Protein AF-A0A950P219-F1 (afdb_monomer)

Mean predicted aligned error: 6.96 Å

Structure (mmCIF, N/CA/C/O backbone):
data_AF-A0A950P219-F1
#
_entry.id   AF-A0A950P219-F1
#
loop_
_atom_site.group_PDB
_atom_site.id
_atom_site.type_symbol
_atom_site.label_atom_id
_atom_site.label_alt_id
_atom_site.label_comp_id
_atom_site.label_asym_id
_atom_site.label_entity_id
_atom_site.label_seq_id
_atom_site.pdbx_PDB_ins_code
_atom_site.Cartn_x
_atom_site.Cartn_y
_atom_site.Cartn_z
_atom_site.occupancy
_atom_site.B_iso_or_equiv
_atom_site.auth_seq_id
_atom_site.auth_comp_id
_atom_site.auth_asym_id
_atom_site.auth_atom_id
_atom_site.pdbx_PDB_model_num
ATOM 1 N N . MET A 1 1 ? 5.542 -10.466 -6.952 1.00 88.88 1 MET A N 1
ATOM 2 C CA . MET A 1 1 ? 6.630 -10.306 -5.964 1.00 88.88 1 MET A CA 1
ATOM 3 C C . MET A 1 1 ? 7.648 -9.305 -6.489 1.00 88.88 1 MET A C 1
ATOM 5 O O . MET A 1 1 ? 8.106 -9.459 -7.613 1.00 88.88 1 MET A O 1
ATOM 9 N N . GLU A 1 2 ? 7.959 -8.286 -5.697 1.00 89.94 2 GLU A N 1
ATOM 10 C CA . GLU A 1 2 ? 8.972 -7.259 -5.950 1.00 89.94 2 GLU A CA 1
ATOM 11 C C . GLU A 1 2 ? 10.131 -7.436 -4.960 1.00 89.94 2 GLU A C 1
ATOM 13 O O . GLU A 1 2 ? 9.902 -7.821 -3.812 1.00 89.94 2 GLU A O 1
ATOM 18 N N . PHE A 1 3 ? 11.366 -7.165 -5.389 1.00 92.62 3 PHE A N 1
ATOM 19 C CA . PHE A 1 3 ? 12.567 -7.320 -4.567 1.00 92.62 3 PHE A CA 1
ATOM 20 C C . PHE A 1 3 ? 13.302 -5.989 -4.404 1.00 92.62 3 PHE A C 1
ATOM 22 O O . PHE A 1 3 ? 13.650 -5.336 -5.385 1.00 92.62 3 PHE A O 1
ATOM 29 N N . GLY A 1 4 ? 13.596 -5.625 -3.158 1.00 90.75 4 GLY A N 1
ATOM 30 C CA . GLY A 1 4 ? 14.458 -4.503 -2.810 1.00 90.75 4 GLY A CA 1
ATOM 31 C C . GLY A 1 4 ? 15.907 -4.958 -2.670 1.00 90.75 4 GLY A C 1
ATOM 32 O O . GLY A 1 4 ? 16.199 -5.886 -1.912 1.00 90.75 4 GLY A O 1
ATOM 33 N N . GLN A 1 5 ? 16.817 -4.294 -3.380 1.00 94.12 5 GLN A N 1
ATOM 34 C CA . GLN A 1 5 ? 18.254 -4.560 -3.314 1.00 94.12 5 GLN A CA 1
ATOM 35 C C . GLN A 1 5 ? 18.977 -3.538 -2.432 1.00 94.12 5 GLN A C 1
ATOM 37 O O . GLN A 1 5 ? 18.625 -2.359 -2.393 1.00 94.12 5 GLN A O 1
ATOM 42 N N . GLY A 1 6 ? 20.020 -3.988 -1.735 1.00 92.88 6 GLY A N 1
ATOM 43 C CA . GLY A 1 6 ? 20.927 -3.104 -1.014 1.00 92.88 6 GLY A CA 1
ATOM 44 C C . GLY A 1 6 ? 21.685 -2.201 -1.987 1.00 92.88 6 GLY A C 1
ATOM 45 O O . GLY A 1 6 ? 22.303 -2.689 -2.929 1.00 92.88 6 GLY A O 1
ATOM 46 N N . ILE A 1 7 ? 21.683 -0.890 -1.732 1.00 90.19 7 ILE A N 1
ATOM 47 C CA . ILE A 1 7 ? 22.266 0.117 -2.638 1.00 90.19 7 ILE A CA 1
ATOM 48 C C . ILE A 1 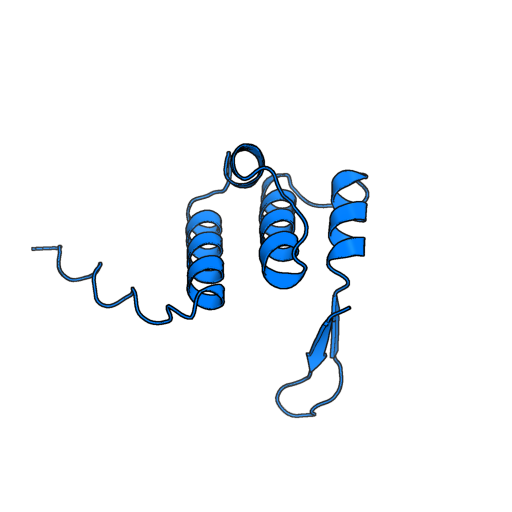7 ? 23.768 -0.120 -2.873 1.00 90.19 7 ILE A C 1
ATOM 50 O O . ILE A 1 7 ? 24.273 0.132 -3.962 1.00 90.19 7 ILE A O 1
ATOM 54 N N . THR A 1 8 ? 24.487 -0.620 -1.863 1.00 94.19 8 THR A N 1
ATOM 55 C CA . THR A 1 8 ? 25.939 -0.851 -1.932 1.00 94.19 8 THR A CA 1
ATOM 56 C C . THR A 1 8 ? 26.322 -2.276 -2.319 1.00 94.19 8 THR A C 1
ATOM 58 O O . THR A 1 8 ? 27.384 -2.474 -2.901 1.00 94.19 8 THR A O 1
ATOM 61 N N . SER A 1 9 ? 25.495 -3.273 -1.991 1.00 91.38 9 SER A N 1
ATOM 62 C CA . SER A 1 9 ? 25.820 -4.691 -2.192 1.00 91.38 9 SER A CA 1
ATOM 63 C C . SER A 1 9 ? 25.133 -5.323 -3.402 1.00 91.38 9 SER A C 1
ATOM 65 O O . SER A 1 9 ? 25.565 -6.383 -3.844 1.00 91.38 9 SER A O 1
ATOM 67 N N . GLY A 1 10 ? 24.043 -4.735 -3.911 1.00 90.12 10 GLY A N 1
ATOM 68 C CA . GLY A 1 10 ? 23.188 -5.328 -4.950 1.00 90.12 10 GLY A CA 1
ATOM 69 C C . GLY A 1 10 ? 22.419 -6.580 -4.500 1.00 90.12 10 GLY A C 1
ATOM 70 O O . GLY A 1 10 ? 21.643 -7.147 -5.266 1.00 90.12 10 GLY A O 1
ATOM 71 N N . VAL A 1 11 ? 22.612 -7.020 -3.254 1.00 94.81 11 VAL A N 1
ATOM 72 C CA . VAL A 1 11 ? 21.968 -8.212 -2.692 1.00 94.81 11 VAL A CA 1
ATOM 73 C C . VAL A 1 11 ? 20.515 -7.897 -2.355 1.00 94.81 11 VAL A C 1
ATOM 75 O O . VAL A 1 11 ? 20.215 -6.814 -1.854 1.00 94.81 11 VAL A O 1
ATOM 78 N N . VAL A 1 12 ? 19.613 -8.849 -2.600 1.00 94.56 12 VAL A N 1
ATOM 79 C CA . VAL A 1 12 ? 18.206 -8.749 -2.191 1.00 94.56 12 VAL A CA 1
ATOM 80 C C . VAL A 1 12 ? 18.120 -8.700 -0.665 1.00 94.56 12 VAL A C 1
ATOM 82 O O . VAL A 1 12 ? 18.539 -9.633 0.014 1.00 94.56 12 VAL A O 1
ATOM 85 N N . MET A 1 13 ? 17.572 -7.606 -0.140 1.00 92.56 13 MET A N 1
ATOM 86 C CA . MET A 1 13 ? 17.400 -7.358 1.297 1.00 92.56 13 MET A CA 1
ATOM 87 C C . MET A 1 13 ? 15.931 -7.362 1.720 1.00 92.56 13 MET A C 1
ATOM 89 O O . MET A 1 13 ? 15.627 -7.576 2.889 1.00 92.56 13 MET A O 1
ATOM 93 N N . ALA A 1 14 ? 15.018 -7.124 0.779 1.00 92.25 14 ALA A N 1
ATOM 94 C CA . ALA A 1 14 ? 13.587 -7.105 1.032 1.00 92.25 14 ALA A CA 1
ATOM 95 C C . ALA A 1 14 ? 12.834 -7.745 -0.131 1.00 92.25 14 ALA A C 1
ATOM 97 O O . ALA A 1 14 ? 13.271 -7.679 -1.280 1.00 92.25 14 ALA A O 1
ATOM 98 N N . ALA A 1 15 ? 11.683 -8.332 0.171 1.00 92.44 15 ALA A N 1
ATOM 99 C CA . ALA A 1 15 ? 10.739 -8.801 -0.825 1.00 92.44 15 ALA A CA 1
ATOM 100 C C . ALA A 1 15 ? 9.328 -8.411 -0.394 1.00 92.44 15 ALA A C 1
ATOM 102 O O . ALA A 1 15 ? 8.981 -8.549 0.780 1.00 92.44 15 ALA A O 1
ATOM 103 N N . VAL A 1 16 ? 8.522 -7.944 -1.341 1.00 91.69 16 VAL A N 1
ATOM 104 C CA . VAL A 1 16 ? 7.115 -7.619 -1.114 1.00 91.69 16 VAL A CA 1
ATOM 105 C C . VAL A 1 16 ? 6.274 -8.350 -2.145 1.00 91.69 16 VAL A C 1
ATOM 107 O O . VAL A 1 16 ? 6.499 -8.263 -3.351 1.00 91.69 16 VAL A O 1
ATOM 110 N N . ASP A 1 17 ? 5.278 -9.083 -1.673 1.00 95.38 17 ASP A N 1
ATOM 111 C CA . ASP A 1 17 ? 4.201 -9.571 -2.519 1.00 95.38 17 ASP A CA 1
ATOM 112 C C . ASP A 1 17 ? 2.965 -8.710 -2.255 1.00 95.38 17 ASP A C 1
ATOM 114 O O . ASP A 1 17 ? 2.308 -8.854 -1.226 1.00 95.38 17 ASP A O 1
ATOM 118 N N . PHE A 1 18 ? 2.691 -7.761 -3.155 1.00 93.94 18 PHE A N 1
ATOM 119 C CA . PHE A 1 18 ? 1.594 -6.807 -2.991 1.00 93.94 18 PHE A CA 1
ATOM 120 C C . PHE A 1 18 ? 0.216 -7.472 -3.038 1.00 93.94 18 PHE A C 1
ATOM 122 O O . PHE A 1 18 ? -0.687 -7.039 -2.326 1.00 93.94 18 PHE A O 1
ATOM 129 N N . GLU A 1 19 ? 0.048 -8.538 -3.822 1.00 94.94 19 GLU A N 1
ATOM 130 C CA . GLU A 1 19 ? -1.217 -9.268 -3.879 1.00 94.94 19 GLU A CA 1
ATOM 131 C C . GLU A 1 19 ? -1.436 -10.049 -2.577 1.00 94.94 19 GLU A C 1
ATOM 133 O O . GLU A 1 19 ? -2.508 -9.975 -1.971 1.00 94.94 19 GLU A O 1
ATOM 138 N N . ALA A 1 20 ? -0.397 -10.727 -2.079 1.00 95.94 20 ALA A N 1
ATOM 139 C CA . ALA A 1 20 ? -0.460 -11.397 -0.784 1.00 95.94 20 ALA A CA 1
ATOM 140 C C . ALA A 1 20 ? -0.671 -10.402 0.371 1.00 95.94 20 ALA A C 1
ATOM 142 O O . ALA A 1 20 ? -1.458 -10.677 1.278 1.00 95.94 20 ALA A O 1
ATOM 143 N N . ALA A 1 21 ? -0.025 -9.233 0.324 1.00 95.00 21 ALA A N 1
ATOM 144 C CA . ALA A 1 21 ? -0.198 -8.172 1.313 1.00 95.00 21 ALA A CA 1
ATOM 145 C C . ALA A 1 21 ? -1.633 -7.625 1.321 1.00 95.00 21 ALA A C 1
ATOM 147 O O . ALA A 1 21 ? -2.219 -7.486 2.394 1.00 95.00 21 ALA A O 1
ATOM 148 N N . ALA A 1 22 ? -2.225 -7.380 0.146 1.00 94.81 22 ALA A N 1
ATOM 149 C CA . ALA A 1 22 ? -3.619 -6.957 0.032 1.00 94.81 22 ALA A CA 1
ATOM 150 C C . ALA A 1 22 ? -4.572 -8.011 0.618 1.00 94.81 22 ALA A C 1
ATOM 152 O O . ALA A 1 22 ? -5.446 -7.684 1.417 1.00 94.81 22 ALA A O 1
ATOM 153 N N . ARG A 1 23 ? -4.358 -9.295 0.307 1.00 96.31 23 ARG A N 1
ATOM 154 C CA . ARG A 1 23 ? -5.167 -10.392 0.865 1.00 96.31 23 ARG A CA 1
ATOM 155 C C . ARG A 1 23 ? -5.039 -10.507 2.382 1.00 96.31 23 ARG A C 1
ATOM 157 O O . ARG A 1 23 ? -6.043 -10.710 3.056 1.00 96.31 23 ARG A O 1
ATOM 164 N N . ALA A 1 24 ? -3.827 -10.385 2.921 1.00 96.69 24 ALA A N 1
ATOM 165 C CA . ALA A 1 24 ? -3.593 -10.426 4.363 1.00 96.69 24 ALA A CA 1
ATOM 166 C C . ALA A 1 24 ? -4.263 -9.245 5.080 1.00 96.69 24 ALA A C 1
ATOM 168 O O . ALA A 1 24 ? -4.815 -9.416 6.167 1.00 96.69 24 ALA A O 1
ATOM 169 N N . LEU A 1 25 ? -4.251 -8.067 4.454 1.00 95.50 25 LEU A N 1
ATOM 170 C CA . LEU A 1 25 ? -4.922 -6.885 4.973 1.00 95.50 25 LEU A CA 1
ATOM 171 C C . LEU A 1 25 ? -6.447 -7.055 5.005 1.00 95.50 25 LEU A C 1
ATOM 173 O O . LEU A 1 25 ? -7.054 -6.832 6.049 1.00 95.50 25 LEU A O 1
ATOM 177 N N . GLU A 1 26 ? -7.061 -7.484 3.900 1.00 93.75 26 GLU A N 1
ATOM 178 C CA . GLU A 1 26 ? -8.516 -7.695 3.820 1.00 93.75 26 GLU A CA 1
ATOM 179 C C . GLU A 1 26 ? -8.992 -8.833 4.735 1.00 93.75 26 GLU A C 1
ATOM 181 O O . GLU A 1 26 ? -10.094 -8.791 5.276 1.00 93.75 26 GLU A O 1
ATOM 186 N N . ALA A 1 27 ? -8.135 -9.824 4.988 1.00 96.12 27 ALA A N 1
ATOM 187 C CA . ALA A 1 27 ? -8.393 -10.876 5.967 1.00 96.12 27 ALA A CA 1
ATOM 188 C C . ALA A 1 27 ? -8.246 -10.415 7.433 1.00 96.12 27 ALA A C 1
ATOM 190 O O . ALA A 1 27 ? -8.475 -11.216 8.339 1.00 96.12 27 ALA A O 1
ATOM 191 N N . GLY A 1 28 ? -7.822 -9.171 7.693 1.00 95.25 28 GLY A N 1
ATOM 192 C CA . GLY A 1 28 ? -7.538 -8.680 9.046 1.00 95.25 28 GLY A CA 1
ATOM 193 C C . GLY A 1 28 ? -6.367 -9.401 9.725 1.00 95.25 28 GLY A C 1
ATOM 194 O O . GLY A 1 28 ? -6.277 -9.420 10.949 1.00 95.25 28 GLY A O 1
ATOM 195 N N . ALA A 1 29 ? -5.478 -10.020 8.942 1.00 96.56 29 ALA A N 1
ATOM 196 C CA . ALA A 1 29 ? -4.377 -10.840 9.444 1.00 96.56 29 ALA A CA 1
ATOM 197 C C . ALA A 1 29 ? -3.128 -10.019 9.811 1.00 96.56 29 ALA A C 1
ATOM 199 O O . ALA A 1 29 ? -2.167 -10.562 10.357 1.00 96.56 29 ALA A O 1
ATOM 200 N N . LEU A 1 30 ? -3.120 -8.721 9.497 1.00 94.25 30 LEU A N 1
ATOM 201 C CA . LEU A 1 30 ? -2.015 -7.816 9.792 1.00 94.25 30 LEU A CA 1
ATOM 202 C C . LEU A 1 30 ? -2.273 -7.057 11.093 1.00 94.25 30 LEU A C 1
ATOM 204 O O . LEU A 1 30 ? -3.329 -6.457 11.283 1.00 94.25 30 LEU A O 1
ATOM 208 N N . ALA A 1 31 ? -1.265 -7.022 11.963 1.00 93.19 31 ALA A N 1
ATOM 209 C CA . ALA A 1 31 ? -1.248 -6.132 13.115 1.00 93.19 31 ALA A CA 1
ATOM 210 C C . ALA A 1 31 ? -0.918 -4.701 12.655 1.00 93.19 31 ALA A C 1
ATOM 212 O O . ALA A 1 31 ? 0.200 -4.226 12.831 1.00 93.19 31 ALA A O 1
ATOM 213 N N . CYS A 1 32 ? -1.881 -4.040 12.013 1.00 92.88 32 CYS A N 1
ATOM 214 C CA . CYS A 1 32 ? -1.769 -2.656 11.568 1.00 92.88 32 CYS A CA 1
ATOM 215 C C . CYS A 1 32 ? -2.961 -1.825 12.051 1.00 92.88 32 CYS A C 1
ATOM 217 O O . CYS A 1 32 ? -4.084 -2.313 12.184 1.00 92.88 32 CYS A O 1
ATOM 219 N N . SER A 1 33 ? -2.728 -0.538 12.271 1.00 92.50 33 SER A N 1
ATOM 220 C CA . SER A 1 33 ? -3.788 0.445 12.468 1.00 92.50 33 SER A CA 1
ATOM 221 C C . SER A 1 33 ? -4.623 0.633 11.195 1.00 92.50 33 SER A C 1
ATOM 223 O O . SER A 1 33 ? -4.205 0.301 10.083 1.00 92.50 33 SER A O 1
ATOM 225 N N . GLY A 1 34 ? -5.809 1.236 11.334 1.00 91.50 34 GLY A N 1
ATOM 226 C CA . GLY A 1 34 ? -6.659 1.547 10.180 1.00 91.50 34 GLY A CA 1
ATOM 227 C C . GLY A 1 34 ? -5.992 2.489 9.165 1.00 91.50 34 GLY A C 1
ATOM 228 O O . GLY A 1 34 ? -6.212 2.343 7.963 1.00 91.50 34 GLY A O 1
ATOM 229 N N . GLY A 1 35 ? -5.154 3.425 9.631 1.00 92.12 35 GLY A N 1
ATOM 230 C CA . GLY A 1 35 ? -4.384 4.331 8.772 1.00 92.12 35 GLY A CA 1
ATOM 231 C C . GLY A 1 35 ? -3.278 3.608 8.000 1.00 92.12 35 GLY A C 1
ATOM 232 O O . GLY A 1 35 ? -3.180 3.761 6.786 1.00 92.12 35 GLY A O 1
ATOM 233 N N . GLU A 1 36 ? -2.503 2.754 8.671 1.00 94.44 36 GLU A N 1
ATOM 234 C CA . GLU A 1 36 ? -1.463 1.938 8.025 1.00 94.44 36 GLU A CA 1
ATOM 235 C C . GLU A 1 36 ? -2.055 0.975 6.996 1.00 94.44 36 GLU A C 1
ATOM 237 O O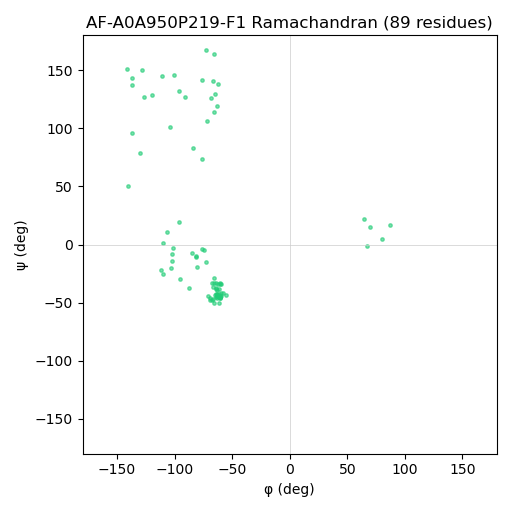 . GLU A 1 36 ? -1.557 0.889 5.875 1.00 94.44 36 GLU A O 1
ATOM 242 N N . GLY A 1 37 ? -3.162 0.308 7.335 1.00 95.50 37 GLY A N 1
ATOM 243 C CA . GLY A 1 37 ? -3.877 -0.545 6.390 1.00 95.50 37 GLY A CA 1
ATOM 244 C C . GLY A 1 37 ? -4.313 0.231 5.149 1.00 95.50 37 GLY A C 1
ATOM 245 O O . GLY A 1 37 ? -4.149 -0.220 4.020 1.00 95.50 37 GLY A O 1
ATOM 246 N N . ARG A 1 38 ? -4.799 1.457 5.333 1.00 95.31 38 ARG A N 1
ATOM 247 C CA . ARG A 1 38 ? -5.202 2.330 4.233 1.00 95.31 38 ARG A CA 1
ATOM 248 C C . ARG A 1 38 ? -4.037 2.733 3.323 1.00 95.31 38 ARG A C 1
ATOM 250 O O . ARG A 1 38 ? -4.165 2.625 2.105 1.00 95.31 38 ARG A O 1
ATOM 257 N N . VAL A 1 39 ? -2.898 3.120 3.898 1.00 95.62 39 VAL A N 1
ATOM 258 C CA . VAL A 1 39 ? -1.663 3.381 3.138 1.00 95.62 39 VAL A CA 1
ATOM 259 C C . VAL A 1 39 ? -1.218 2.128 2.381 1.00 95.62 39 VAL A C 1
ATOM 261 O O . VAL A 1 39 ? -0.877 2.217 1.202 1.00 95.62 39 VAL A O 1
ATOM 264 N N . LEU A 1 40 ? -1.291 0.951 3.008 1.00 94.88 40 LEU A N 1
ATOM 265 C CA . LEU A 1 40 ? -0.945 -0.313 2.363 1.00 94.88 40 LEU A CA 1
ATOM 266 C C . LEU A 1 40 ? -1.885 -0.647 1.189 1.00 94.88 40 LEU A C 1
ATOM 268 O O . LEU A 1 40 ? -1.403 -1.093 0.148 1.00 94.88 40 LEU A O 1
ATOM 272 N N . ARG A 1 41 ? -3.198 -0.374 1.279 1.00 95.81 41 ARG A N 1
ATOM 273 C CA . ARG A 1 41 ? -4.110 -0.516 0.120 1.00 95.81 41 ARG A CA 1
ATOM 274 C C . ARG A 1 41 ? -3.701 0.376 -1.045 1.00 95.81 41 ARG A C 1
ATOM 276 O O . ARG A 1 41 ? -3.677 -0.071 -2.186 1.00 95.81 41 ARG A O 1
ATOM 283 N N . ILE A 1 42 ? -3.346 1.629 -0.768 1.00 96.38 42 ILE A N 1
ATOM 284 C CA . ILE A 1 42 ? -2.883 2.545 -1.817 1.00 96.38 42 ILE A CA 1
ATOM 285 C C . ILE A 1 42 ? -1.580 2.024 -2.435 1.00 96.38 42 ILE A C 1
ATOM 287 O O . ILE A 1 42 ? -1.470 1.957 -3.657 1.00 96.38 42 ILE A O 1
ATOM 291 N N . ALA A 1 43 ? -0.616 1.602 -1.615 1.00 95.38 43 ALA A N 1
ATOM 292 C 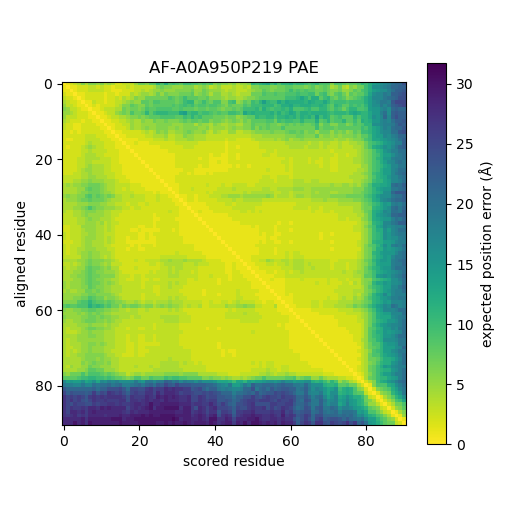CA . ALA A 1 43 ? 0.661 1.076 -2.093 1.00 95.38 43 ALA A CA 1
ATOM 293 C C . ALA A 1 43 ? 0.486 -0.182 -2.959 1.00 95.38 43 ALA A C 1
ATOM 295 O O . ALA A 1 43 ? 1.062 -0.267 -4.041 1.00 95.38 43 ALA A O 1
ATOM 296 N N . THR A 1 44 ? -0.347 -1.132 -2.523 1.00 95.62 44 THR A N 1
ATOM 297 C CA . THR A 1 44 ? -0.660 -2.352 -3.291 1.00 95.62 44 THR A CA 1
ATOM 298 C C . THR A 1 44 ? -1.384 -2.040 -4.600 1.00 95.62 44 THR A C 1
ATOM 300 O O . THR A 1 44 ? -1.132 -2.710 -5.601 1.00 95.62 44 THR A O 1
ATOM 303 N N . SER A 1 45 ? -2.212 -0.993 -4.638 1.00 95.44 45 SER A N 1
ATOM 304 C CA . SER A 1 45 ? -2.846 -0.529 -5.873 1.00 95.44 45 SER A CA 1
ATOM 305 C C . SER A 1 45 ? -1.846 0.096 -6.846 1.00 95.44 45 SER A C 1
ATOM 307 O O . SER A 1 45 ? -1.807 -0.284 -8.013 1.00 95.44 45 SER A O 1
ATOM 309 N N . ILE A 1 46 ? -0.984 0.997 -6.367 1.00 94.44 46 ILE A N 1
ATOM 310 C CA . ILE A 1 46 ? 0.003 1.689 -7.209 1.00 94.44 46 ILE A CA 1
ATOM 311 C C . ILE A 1 46 ? 1.071 0.720 -7.733 1.00 94.44 46 ILE A C 1
ATOM 313 O O . ILE A 1 46 ? 1.385 0.746 -8.920 1.00 94.44 46 ILE A O 1
ATOM 317 N N . ALA A 1 47 ? 1.641 -0.117 -6.864 1.00 92.88 47 ALA A N 1
ATOM 318 C CA . ALA A 1 47 ? 2.756 -0.993 -7.222 1.00 92.88 47 ALA A CA 1
ATOM 319 C C . ALA A 1 47 ? 2.299 -2.338 -7.807 1.00 92.88 47 ALA A C 1
ATOM 321 O O . ALA A 1 47 ? 2.926 -2.870 -8.719 1.00 92.88 47 ALA A O 1
ATOM 322 N N . GLY A 1 48 ? 1.205 -2.897 -7.282 1.00 91.38 48 GLY A N 1
ATOM 323 C CA . GLY A 1 48 ? 0.699 -4.217 -7.659 1.00 91.38 48 GLY A CA 1
ATOM 324 C C . GLY A 1 48 ? -0.505 -4.201 -8.601 1.00 91.38 48 GLY A C 1
ATOM 325 O O . GLY A 1 48 ? -0.910 -5.265 -9.061 1.00 91.38 48 GLY A O 1
ATOM 326 N N . GLY A 1 49 ? -1.106 -3.038 -8.878 1.00 93.56 49 GLY A N 1
ATOM 327 C CA . GLY A 1 49 ? -2.307 -2.937 -9.714 1.00 93.56 49 GLY A CA 1
ATOM 328 C C . GLY A 1 49 ? -3.575 -3.501 -9.064 1.00 93.56 49 GLY A C 1
ATOM 329 O O . GLY A 1 49 ? -4.560 -3.743 -9.759 1.00 93.56 49 GLY A O 1
ATOM 330 N N . VAL A 1 50 ? -3.568 -3.732 -7.746 1.00 94.44 50 VAL A N 1
ATOM 331 C CA . VAL A 1 50 ? -4.731 -4.263 -7.023 1.00 94.44 50 VAL A CA 1
ATOM 332 C C . VAL A 1 50 ? -5.850 -3.207 -7.009 1.00 94.44 50 VAL A C 1
ATOM 334 O O . VAL A 1 50 ? -5.608 -2.071 -6.586 1.00 94.44 50 VAL A O 1
ATOM 337 N N . PRO A 1 51 ? -7.077 -3.529 -7.460 1.00 93.25 51 PRO A N 1
ATOM 338 C CA . PRO A 1 51 ? -8.189 -2.588 -7.410 1.00 93.25 51 PRO A CA 1
ATOM 339 C C . PRO A 1 51 ? -8.527 -2.201 -5.970 1.00 93.25 51 PRO A C 1
ATOM 341 O O . PRO A 1 51 ? -8.591 -3.054 -5.087 1.00 93.25 51 PRO A O 1
ATOM 344 N N . VAL A 1 52 ? -8.789 -0.916 -5.744 1.00 93.56 52 VAL A N 1
ATOM 345 C CA . VAL A 1 52 ? -9.179 -0.389 -4.435 1.00 93.56 52 VAL A CA 1
ATOM 346 C C . VAL A 1 52 ? -10.319 0.615 -4.588 1.00 93.56 52 VAL A C 1
ATOM 348 O O . VAL A 1 52 ? -10.341 1.396 -5.541 1.00 93.56 52 VAL A O 1
ATOM 351 N N . ASP A 1 53 ? -11.255 0.628 -3.636 1.00 93.94 53 ASP A N 1
ATOM 352 C CA . ASP A 1 53 ? -12.186 1.747 -3.490 1.00 93.94 53 ASP A CA 1
ATOM 353 C C . ASP A 1 53 ? -11.426 2.955 -2.927 1.00 93.94 53 ASP A C 1
ATOM 355 O O . ASP A 1 53 ? -11.078 3.006 -1.745 1.00 93.94 53 ASP A O 1
ATOM 359 N N . LEU A 1 54 ? -11.164 3.947 -3.783 1.00 93.81 54 LEU A N 1
ATOM 360 C CA . LEU A 1 54 ? -10.458 5.163 -3.389 1.00 93.81 54 LEU A CA 1
ATOM 361 C C . LEU A 1 54 ? -11.187 5.939 -2.291 1.00 93.81 54 LEU A C 1
ATOM 363 O O . LEU A 1 54 ? -10.521 6.527 -1.446 1.00 93.81 54 LEU A O 1
ATOM 367 N N . ARG A 1 55 ? -12.525 5.933 -2.243 1.00 94.31 55 ARG A N 1
ATOM 368 C CA . ARG A 1 55 ? -13.269 6.623 -1.182 1.00 94.31 55 ARG A CA 1
ATOM 369 C C . ARG A 1 55 ? -12.910 6.021 0.168 1.00 94.31 55 ARG A C 1
ATOM 371 O O . ARG A 1 55 ? -12.541 6.754 1.084 1.00 94.31 55 ARG A O 1
ATOM 378 N N . GLU A 1 56 ? -12.978 4.702 0.287 1.00 92.62 56 GLU A N 1
ATOM 379 C CA . GLU A 1 56 ? -12.600 3.999 1.513 1.00 92.62 56 GLU A CA 1
ATOM 380 C C . GLU A 1 56 ? -11.105 4.115 1.799 1.00 92.62 56 GLU A C 1
ATOM 382 O O . GLU A 1 56 ? -10.713 4.255 2.958 1.00 92.62 56 GLU A O 1
ATOM 387 N N . ALA A 1 57 ? -10.271 4.095 0.757 1.00 93.19 57 ALA A N 1
ATOM 388 C CA . ALA A 1 57 ? -8.822 4.143 0.870 1.00 93.19 57 ALA A CA 1
ATOM 389 C C . ALA A 1 57 ? -8.239 5.546 1.073 1.00 93.19 57 ALA A C 1
ATOM 391 O O . ALA A 1 57 ? -7.066 5.654 1.394 1.00 93.19 57 ALA A O 1
ATOM 392 N N . VAL A 1 58 ? -9.009 6.625 0.949 1.00 93.75 58 VAL A N 1
ATOM 393 C CA . VAL A 1 58 ? -8.532 7.977 1.304 1.00 93.75 58 VAL A CA 1
ATOM 394 C C . VAL A 1 58 ? -9.214 8.534 2.549 1.00 93.75 58 VAL A C 1
ATOM 396 O O . VAL A 1 58 ? -8.624 9.343 3.264 1.00 93.75 58 VAL A O 1
ATOM 399 N N . THR A 1 59 ? -10.430 8.079 2.861 1.00 92.38 59 THR A N 1
ATOM 400 C CA . THR A 1 59 ? -11.197 8.590 4.005 1.00 92.38 59 THR A CA 1
ATOM 401 C C . THR A 1 59 ? -10.506 8.236 5.315 1.00 92.38 59 THR A C 1
ATOM 403 O O . THR A 1 59 ? -10.457 7.073 5.682 1.00 92.38 59 THR A O 1
ATOM 406 N N . GLY A 1 60 ? -10.017 9.225 6.063 1.00 88.44 60 GLY A N 1
ATOM 407 C CA . GLY A 1 60 ? -9.342 8.989 7.344 1.00 88.44 60 GLY A CA 1
ATOM 408 C C . GLY A 1 60 ? -7.843 8.706 7.228 1.00 88.44 60 GLY A C 1
ATOM 409 O O . GLY A 1 60 ? -7.261 8.189 8.179 1.00 88.44 60 GLY A O 1
ATOM 410 N N . LEU A 1 61 ? -7.216 9.020 6.088 1.00 94.19 61 LEU A N 1
ATOM 411 C CA . LEU A 1 61 ? -5.785 9.333 6.083 1.00 94.19 61 LEU A CA 1
ATOM 412 C C . LEU A 1 61 ? -5.544 10.635 6.851 1.00 94.19 61 LEU A C 1
ATOM 414 O O . LEU A 1 61 ? -6.314 11.588 6.722 1.00 94.19 61 LEU A O 1
ATOM 418 N N . ASP A 1 62 ? -4.460 10.683 7.618 1.00 92.75 62 ASP A N 1
ATOM 419 C CA . ASP A 1 62 ? -3.921 11.945 8.115 1.00 92.75 62 ASP A CA 1
ATOM 420 C C . ASP A 1 62 ? -3.235 12.735 6.988 1.00 92.75 62 ASP A C 1
ATOM 4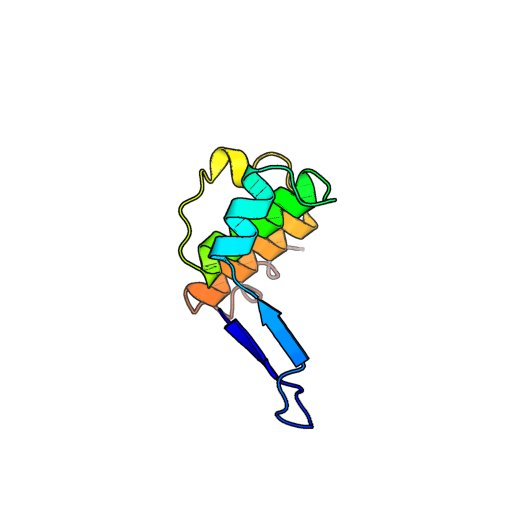22 O O . ASP A 1 62 ? -2.961 12.218 5.900 1.00 92.75 62 ASP A O 1
ATOM 426 N N . GLU A 1 63 ? -2.949 14.006 7.264 1.00 94.56 63 GLU A N 1
ATOM 427 C CA . GLU A 1 63 ? -2.371 14.944 6.300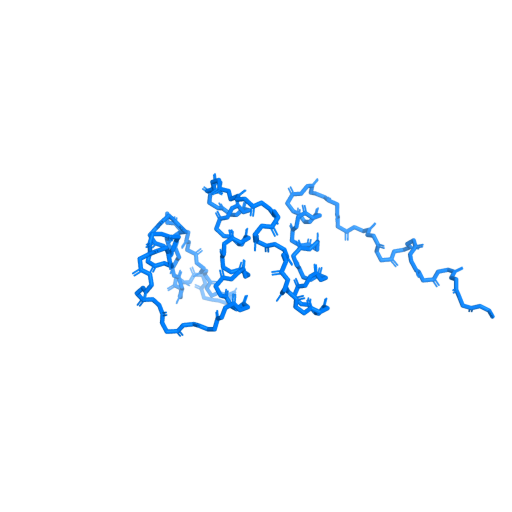 1.00 94.56 63 GLU A CA 1
ATOM 428 C C . GLU A 1 63 ? -1.059 14.434 5.684 1.00 94.56 63 GLU A C 1
ATOM 430 O O . GLU A 1 63 ? -0.884 14.503 4.466 1.00 94.56 63 GLU A O 1
ATOM 435 N N . ASN A 1 64 ? -0.156 13.866 6.492 1.00 93.81 64 ASN A N 1
ATOM 436 C CA . ASN A 1 64 ? 1.144 13.408 6.002 1.00 93.81 64 ASN A CA 1
ATOM 437 C C . ASN A 1 64 ? 0.976 12.233 5.039 1.00 93.81 64 ASN A C 1
ATOM 439 O O . ASN A 1 64 ? 1.547 12.229 3.945 1.00 93.81 64 ASN A O 1
ATOM 443 N N . ASN A 1 65 ? 0.161 11.252 5.422 1.00 93.00 65 ASN A N 1
ATOM 444 C CA . ASN A 1 65 ? -0.083 10.083 4.587 1.00 93.00 65 ASN A CA 1
ATOM 445 C C . ASN A 1 65 ? -0.862 10.428 3.310 1.00 93.00 65 ASN A C 1
ATOM 447 O O . ASN A 1 65 ? -0.584 9.852 2.257 1.00 93.00 65 ASN A O 1
ATOM 451 N N . ALA A 1 66 ? -1.770 11.406 3.355 1.00 93.94 66 ALA A N 1
ATOM 452 C CA . ALA A 1 66 ? -2.446 11.909 2.161 1.00 93.94 66 ALA A CA 1
ATOM 453 C C . ALA A 1 66 ? -1.460 12.559 1.171 1.00 93.94 66 ALA A C 1
ATOM 455 O O . ALA A 1 66 ? -1.511 12.280 -0.030 1.00 93.94 66 ALA A O 1
ATOM 456 N N . VAL A 1 67 ? -0.520 13.374 1.663 1.00 94.88 67 VAL A N 1
ATOM 457 C CA . VAL A 1 67 ? 0.528 13.993 0.832 1.00 94.88 67 VAL A CA 1
ATOM 458 C C . VAL A 1 67 ? 1.447 12.936 0.216 1.00 94.88 67 VAL A C 1
ATOM 460 O O . VAL A 1 67 ? 1.761 13.019 -0.973 1.00 94.88 67 VAL A O 1
ATOM 463 N N . LEU A 1 68 ? 1.854 11.924 0.986 1.00 93.75 68 LEU A N 1
ATOM 464 C CA . LEU A 1 68 ? 2.685 10.827 0.482 1.00 93.75 68 LEU A CA 1
ATOM 465 C C . LEU A 1 68 ? 1.958 9.994 -0.579 1.00 93.75 68 LEU A C 1
ATOM 467 O O . LEU A 1 68 ? 2.552 9.680 -1.609 1.00 93.75 68 LEU A O 1
ATOM 471 N N . ALA A 1 69 ? 0.676 9.687 -0.374 1.00 93.69 69 ALA A N 1
ATOM 472 C CA . ALA A 1 69 ? -0.140 8.984 -1.361 1.00 93.69 69 ALA A CA 1
ATOM 473 C C . ALA A 1 69 ? -0.246 9.774 -2.675 1.00 93.69 69 ALA A C 1
ATOM 475 O O . ALA A 1 69 ? -0.020 9.220 -3.751 1.00 93.69 69 ALA A O 1
ATOM 476 N N . ALA A 1 70 ? -0.511 11.082 -2.600 1.00 93.62 70 ALA A N 1
ATOM 477 C CA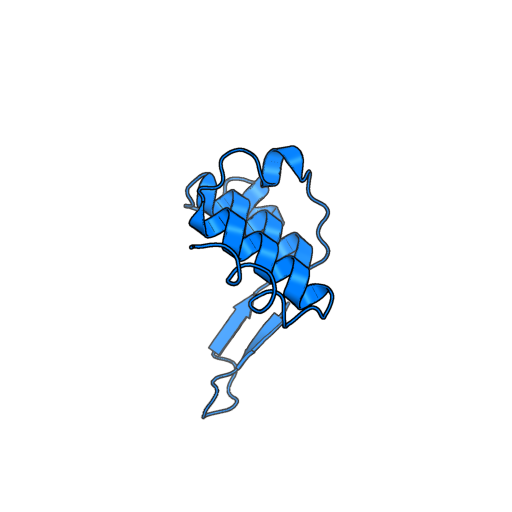 . ALA A 1 70 ? -0.532 11.944 -3.779 1.00 93.62 70 ALA A CA 1
ATOM 478 C C . ALA A 1 70 ? 0.833 11.970 -4.486 1.00 93.62 70 ALA A C 1
ATOM 480 O O . ALA A 1 70 ? 0.904 11.818 -5.705 1.00 93.62 70 ALA A O 1
ATOM 481 N N . ALA A 1 71 ? 1.928 12.099 -3.731 1.00 93.19 71 ALA A N 1
ATOM 482 C CA . ALA A 1 71 ? 3.281 12.065 -4.278 1.00 93.19 71 ALA A CA 1
ATOM 483 C C . ALA A 1 71 ? 3.603 10.726 -4.964 1.00 93.19 71 ALA A C 1
ATOM 485 O O . ALA A 1 71 ? 4.233 10.725 -6.021 1.00 93.19 71 ALA A O 1
ATOM 486 N N . ALA A 1 72 ? 3.142 9.601 -4.412 1.00 92.88 72 ALA A N 1
ATOM 487 C CA . ALA A 1 72 ? 3.309 8.280 -5.012 1.00 92.88 72 ALA A CA 1
ATOM 488 C C . ALA A 1 72 ? 2.551 8.153 -6.343 1.00 92.88 72 ALA A C 1
ATOM 490 O O . ALA A 1 72 ? 3.123 7.683 -7.325 1.00 92.88 72 ALA A O 1
ATOM 491 N N . VAL A 1 73 ? 1.305 8.639 -6.414 1.00 93.38 73 VAL A N 1
ATOM 492 C CA . VAL A 1 73 ? 0.525 8.673 -7.667 1.00 93.38 73 VAL A CA 1
ATOM 493 C C . VAL A 1 73 ? 1.217 9.537 -8.721 1.00 93.38 73 VAL A C 1
ATOM 495 O O . VAL A 1 73 ? 1.365 9.121 -9.867 1.00 93.38 73 VAL A O 1
ATOM 498 N N . LEU A 1 74 ? 1.695 10.721 -8.336 1.00 92.81 74 LEU A N 1
ATOM 499 C CA . LEU A 1 74 ? 2.433 11.615 -9.229 1.00 92.81 74 LEU A CA 1
ATOM 500 C C . LEU A 1 74 ? 3.725 10.976 -9.735 1.00 92.81 74 LEU A C 1
ATOM 502 O O . LEU A 1 74 ? 4.031 11.056 -10.924 1.00 92.81 74 LEU A O 1
ATOM 506 N N . HIS A 1 75 ? 4.458 10.302 -8.851 1.00 90.75 75 HIS A N 1
ATOM 507 C CA . HIS A 1 75 ? 5.654 9.561 -9.223 1.00 90.75 75 HIS A CA 1
ATOM 508 C C . HIS A 1 75 ? 5.338 8.454 -10.235 1.00 90.75 75 HIS A C 1
ATOM 510 O O . HIS A 1 75 ? 6.023 8.358 -11.254 1.00 90.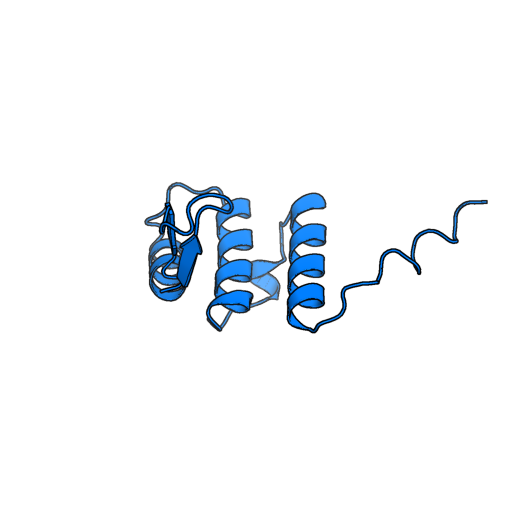75 75 HIS A O 1
ATOM 516 N N . ALA A 1 76 ? 4.283 7.671 -9.994 1.00 90.69 76 ALA A N 1
ATOM 517 C CA . ALA A 1 76 ? 3.822 6.621 -10.901 1.00 90.69 76 ALA A CA 1
ATOM 518 C C . ALA A 1 76 ? 3.370 7.180 -12.264 1.00 90.69 76 ALA A C 1
ATOM 520 O O . ALA A 1 76 ? 3.614 6.561 -13.296 1.00 90.69 76 ALA A O 1
ATOM 521 N N . ALA A 1 77 ? 2.795 8.386 -12.284 1.00 90.94 77 ALA A N 1
ATOM 522 C CA . ALA A 1 77 ? 2.448 9.113 -13.506 1.00 90.94 77 ALA A CA 1
ATOM 523 C C . ALA A 1 77 ? 3.658 9.761 -14.218 1.00 90.94 77 ALA A C 1
ATOM 525 O O . ALA A 1 77 ? 3.501 10.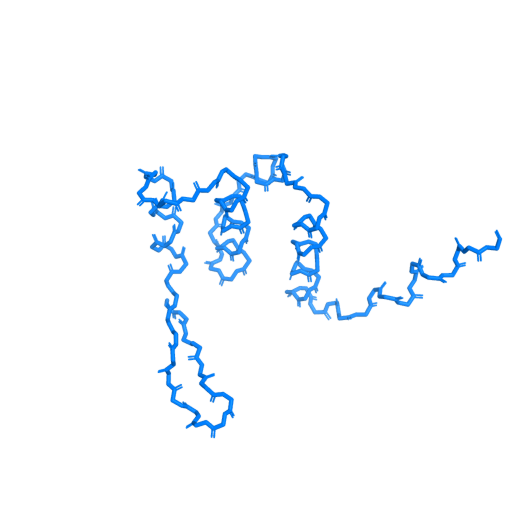362 -15.278 1.00 90.94 77 ALA A O 1
ATOM 526 N N . GLY A 1 78 ? 4.868 9.678 -13.650 1.00 90.94 78 GLY A N 1
ATOM 527 C CA . GLY A 1 78 ? 6.074 10.319 -14.185 1.00 90.94 78 GLY A CA 1
ATOM 528 C C . GLY A 1 78 ? 6.202 11.818 -13.871 1.00 90.94 78 GLY A C 1
ATOM 529 O O . GLY A 1 78 ? 7.160 12.460 -14.305 1.00 90.94 78 GLY A O 1
ATOM 530 N N . CYS A 1 79 ? 5.293 12.384 -13.078 1.00 85.81 79 CYS A N 1
ATOM 531 C CA . CYS A 1 79 ? 5.283 13.786 -12.665 1.00 85.81 79 CYS A CA 1
ATOM 532 C C . CYS A 1 79 ? 6.191 14.002 -11.441 1.00 85.81 79 CYS A C 1
ATOM 534 O O . CYS A 1 79 ? 5.732 14.026 -10.301 1.00 85.81 79 CYS A O 1
ATOM 536 N N . ARG A 1 80 ? 7.503 14.164 -11.660 1.00 68.31 80 ARG A N 1
ATOM 537 C CA . ARG A 1 80 ? 8.490 14.368 -10.576 1.00 68.31 80 ARG A CA 1
ATOM 538 C C . ARG A 1 80 ? 8.595 15.803 -10.035 1.00 68.31 80 ARG A C 1
ATOM 540 O O . ARG A 1 80 ? 9.219 15.986 -8.994 1.00 68.31 80 ARG A O 1
ATOM 547 N N . ASP A 1 81 ? 7.990 16.798 -10.689 1.00 59.84 81 ASP A N 1
ATOM 548 C CA . ASP A 1 81 ? 8.196 18.221 -10.370 1.00 59.84 81 ASP A CA 1
ATOM 549 C C . ASP A 1 81 ? 6.879 19.001 -10.206 1.00 59.84 81 ASP A C 1
ATOM 551 O O . ASP A 1 81 ? 6.421 19.704 -11.100 1.00 59.84 81 ASP A O 1
ATOM 555 N N . LEU A 1 82 ? 6.238 18.855 -9.042 1.00 56.81 82 LEU A N 1
ATOM 556 C CA . LEU A 1 82 ? 5.140 19.736 -8.607 1.00 56.81 82 LEU A CA 1
ATOM 557 C C . LEU A 1 82 ? 5.536 20.640 -7.432 1.00 56.81 82 LEU A C 1
ATOM 559 O O . LEU A 1 82 ? 4.735 21.446 -6.962 1.00 56.81 82 LEU A O 1
ATOM 563 N N . ARG A 1 83 ? 6.791 20.554 -6.964 1.00 51.41 83 ARG A N 1
ATOM 564 C CA . ARG A 1 83 ? 7.304 21.438 -5.904 1.00 51.41 83 ARG A CA 1
ATOM 565 C C . ARG A 1 83 ? 7.542 22.867 -6.407 1.00 51.41 83 ARG A C 1
ATOM 567 O O . ARG A 1 83 ? 7.638 23.773 -5.587 1.00 51.41 83 ARG A O 1
ATOM 574 N N . THR A 1 84 ? 7.580 23.101 -7.721 1.00 50.47 84 THR A N 1
ATOM 575 C CA . THR A 1 84 ? 7.770 24.442 -8.299 1.00 50.47 84 THR A CA 1
ATOM 576 C C . THR A 1 84 ? 6.503 25.299 -8.353 1.00 50.47 84 THR A C 1
ATOM 578 O O . THR A 1 84 ? 6.624 26.518 -8.437 1.00 50.47 84 THR A O 1
ATOM 581 N N . THR A 1 85 ? 5.293 24.734 -8.269 1.00 49.56 85 THR A N 1
ATOM 582 C CA . THR A 1 85 ? 4.053 25.517 -8.470 1.00 49.56 85 THR A CA 1
ATOM 583 C C . THR A 1 85 ? 3.314 25.890 -7.182 1.00 49.56 85 THR A C 1
ATOM 585 O O . THR A 1 85 ? 2.489 26.799 -7.208 1.00 49.56 85 THR A O 1
ATOM 588 N N . ALA A 1 86 ? 3.637 25.277 -6.037 1.00 52.50 86 ALA A N 1
ATOM 589 C CA . ALA A 1 86 ? 2.951 25.539 -4.762 1.00 52.50 86 ALA A CA 1
ATOM 590 C C . ALA A 1 86 ? 3.705 26.477 -3.791 1.00 52.50 86 ALA A C 1
ATOM 592 O O . ALA A 1 86 ? 3.178 26.816 -2.733 1.00 52.50 86 ALA A O 1
ATOM 593 N N . GLN A 1 87 ? 4.922 26.927 -4.127 1.00 49.72 87 GLN A N 1
ATOM 594 C CA . GLN A 1 87 ? 5.753 27.776 -3.249 1.00 49.72 87 GLN A CA 1
ATOM 595 C C . GLN A 1 87 ? 5.838 29.252 -3.693 1.00 49.72 87 GLN A C 1
ATOM 597 O O . GLN A 1 87 ? 6.615 30.022 -3.138 1.00 49.72 87 GLN A O 1
ATOM 602 N N . GLY A 1 88 ? 4.999 29.666 -4.653 1.00 47.22 88 GLY A N 1
ATOM 603 C CA . GLY A 1 88 ? 4.886 31.043 -5.160 1.00 47.22 88 GLY A CA 1
ATOM 604 C C . GLY A 1 88 ? 3.768 31.888 -4.532 1.00 47.22 88 GLY A C 1
ATOM 605 O O . GLY A 1 88 ? 3.342 32.866 -5.136 1.00 47.22 88 GLY A O 1
ATOM 606 N N . GLY A 1 89 ? 3.256 31.512 -3.356 1.00 51.94 89 GLY A N 1
ATOM 607 C CA . GLY A 1 89 ? 2.055 32.119 -2.769 1.00 51.94 89 GLY A CA 1
ATOM 608 C C . GLY A 1 89 ? 2.125 32.318 -1.259 1.00 51.94 89 GLY A C 1
ATOM 609 O O . GLY A 1 89 ? 1.222 31.894 -0.551 1.00 51.94 89 GLY A O 1
ATOM 610 N N . ARG A 1 90 ? 3.195 32.936 -0.750 1.00 51.50 90 ARG A N 1
ATOM 611 C CA . ARG A 1 90 ? 3.173 33.620 0.553 1.00 51.50 90 ARG A CA 1
ATOM 612 C C . ARG A 1 90 ? 3.918 34.949 0.427 1.00 51.50 90 ARG A C 1
ATOM 614 O O . ARG A 1 90 ? 5.145 34.978 0.470 1.00 51.50 90 ARG A O 1
ATOM 621 N N . ARG A 1 91 ? 3.153 36.017 0.204 1.00 53.88 91 ARG A N 1
ATOM 622 C CA . ARG A 1 91 ? 3.520 37.402 0.515 1.00 53.88 91 ARG A CA 1
ATOM 623 C C . ARG A 1 91 ? 2.622 37.869 1.645 1.00 53.88 91 ARG A C 1
ATOM 625 O O . ARG A 1 91 ? 1.447 37.439 1.633 1.00 53.88 91 ARG A O 1
#

Secondary structure (DSSP, 8-state):
-EEEEPTTT--EEEEE-HHHHHHHHHTT-S---HHHHHHHHHHHHHHH-----HHHHHTT--HHHHHHHHHHHHHHTT----TTTSSS---

Radius of gyration: 15.74 Å; Cα contacts (8 Å, |Δi|>4): 76; chains: 1; bounding box: 39×49×27 Å

Sequence (91 aa):
MEFGQGITSGVVMAAVDFEAAARALEAGALACSGGEGRVLRIATSIAGGVPVDLREAVTGLDENNAVLAAAAVLHAAGCRDLRTTAQGGRR

Solvent-accessible surface area (backbone atoms only — not comparable to full-atom values): 5626 Å² total; per-residue (Å²): 118,48,75,42,55,38,92,87,74,67,46,78,76,42,73,46,44,37,66,60,49,49,53,35,51,77,69,64,71,53,99,62,54,76,51,56,49,26,52,49,51,51,48,20,25,74,78,55,66,46,88,73,63,61,67,71,49,51,64,75,53,52,73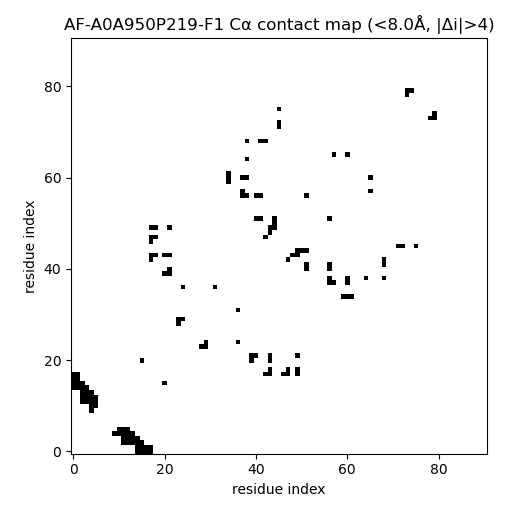,70,59,48,52,50,51,52,50,50,54,32,48,76,72,67,52,82,78,66,74,78,75,74,74,82,78,83,132

Foldseek 3Di:
DDFDADPPPRDTPDDDDLVVQLVCLVVVVDPDDLQVSLLSVLVSCLPVVDDDDVVSSVPPHDPVSNVVSVCSVCVSVVNNDPVVPPPPDDD

pLDDT: mean 88.17, std 13.75, range [47.22, 96.69]